Protein AF-A0A9W7D3E7-F1 (afdb_monomer_lite)

Sequence (172 aa):
MVCSVEEALSVLKQLKSSPVLSALEYSSVVTLAMVLESFARMDHEFDAIDAELASTKTFLASVEAEHLSAEKLASKVLVAREAERELPLSEKALADLWDVGPHLRVLVEMLSSWLLRDREFLQPDYIVHELVRLRLRHFAVAQKLQEIRVLLEGLETLTSLGRAFGAIDLKP

Secondary structure (DSSP, 8-state):
-PPPHHHHHHHHHHHHT-TT--HHHHHHHHHHHHHHHHHHHHHHHHHHHHHHHHHHHHHHHSGGGGG--HHHHHHHHHHHHHHHHHHHHHHHHHHHHHHHHHHHHHHHHHHHHHT-TTS----TTHHHHHHHHHHHHHHHHHHHHHHHHHHHHHHHHHHHHHHHHHHHTT--

Foldseek 3Di:
DAADLVRQLVVLVVVCPDPPDDPVLNVLSVVLNVLSVVLVVLVVVLVVLVVLLVVLVVVLPDPCVVVDDPVNLVVSVVSLVVLVVCLVVLVVVLVVLVVCLVVSLVSQVCCCVPPNVPHNHHHSCVSVVSSVVSVVSSVVSVVSSVVSVVSSVVSVVVVVVVVVVVVVVPDD

pLDDT: mean 82.68, std 11.97, range [35.25, 93.5]

Organism: NCBI:txid1490495

Radius of gyration: 23.77 Å; chains: 1; bounding box: 64×26×73 Å

Structure (mmCIF, N/CA/C/O backbone):
data_AF-A0A9W7D3E7-F1
#
_entry.id   AF-A0A9W7D3E7-F1
#
loop_
_atom_site.group_PDB
_atom_site.id
_atom_site.type_symbol
_atom_site.label_atom_id
_atom_site.label_alt_id
_atom_site.label_comp_id
_atom_site.label_asym_id
_atom_site.label_entity_id
_atom_site.label_seq_id
_atom_site.pdbx_PDB_ins_code
_atom_site.Cartn_x
_atom_site.Cartn_y
_atom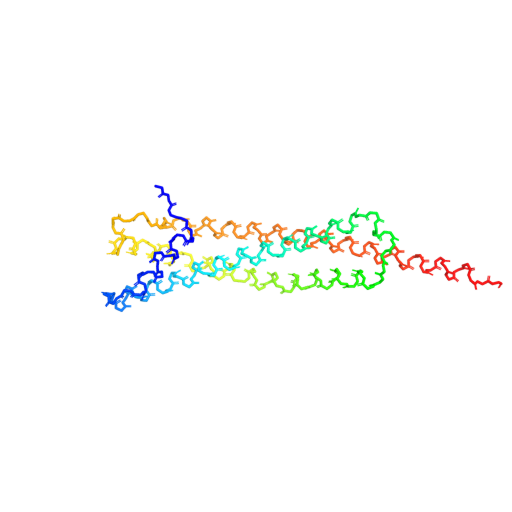_site.Cartn_z
_atom_site.occupancy
_atom_site.B_iso_or_equiv
_atom_site.auth_seq_id
_atom_site.auth_comp_id
_atom_site.auth_asym_id
_atom_site.auth_atom_id
_atom_site.pdbx_PDB_model_num
ATOM 1 N N . MET A 1 1 ? -23.892 4.432 6.977 1.00 55.94 1 MET A N 1
ATOM 2 C CA . MET A 1 1 ? -22.742 4.609 6.067 1.00 55.94 1 MET A CA 1
ATOM 3 C C . MET A 1 1 ? -21.571 3.840 6.690 1.00 55.94 1 MET A C 1
ATOM 5 O O . MET A 1 1 ? -21.562 3.673 7.899 1.00 55.94 1 MET A O 1
ATOM 9 N N . VAL A 1 2 ? -20.658 3.225 5.930 1.00 63.47 2 VAL A N 1
ATOM 10 C CA . VAL A 1 2 ? -19.517 2.511 6.555 1.00 6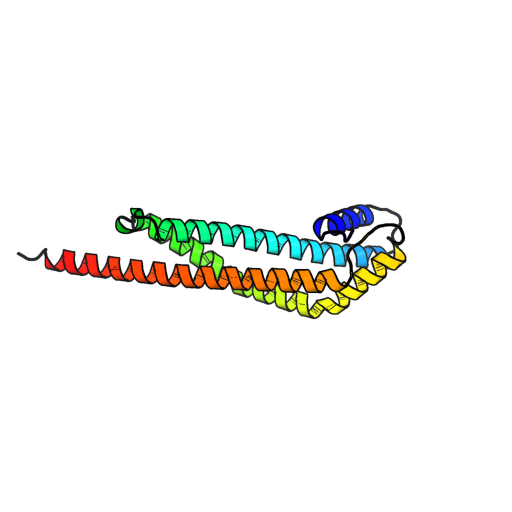3.47 2 VAL A CA 1
ATOM 11 C C . VAL A 1 2 ? -18.357 3.489 6.673 1.00 63.47 2 VAL A C 1
ATOM 13 O O . VAL A 1 2 ? -18.023 4.147 5.693 1.00 63.47 2 VAL A O 1
ATOM 16 N N . CYS A 1 3 ? -17.794 3.590 7.875 1.00 76.31 3 CYS A N 1
ATOM 17 C CA . CYS A 1 3 ? -16.664 4.451 8.196 1.00 76.31 3 CYS A CA 1
ATOM 18 C C . CYS A 1 3 ? -15.421 4.046 7.381 1.00 76.31 3 CYS A C 1
ATOM 20 O O . CYS A 1 3 ? -15.092 2.859 7.320 1.00 76.31 3 CYS A O 1
ATOM 22 N N . SER A 1 4 ? -14.741 5.011 6.757 1.00 83.69 4 SER A N 1
ATOM 23 C CA . SER A 1 4 ? -13.474 4.772 6.052 1.00 83.69 4 SER A CA 1
ATOM 24 C C . SER A 1 4 ? -12.334 4.450 7.033 1.00 83.69 4 SER A C 1
ATOM 26 O O . SER A 1 4 ? -12.439 4.692 8.237 1.00 83.69 4 SER A O 1
ATOM 28 N N . VAL A 1 5 ? -11.203 3.932 6.534 1.00 83.88 5 VAL A N 1
ATOM 29 C CA . VAL A 1 5 ? -10.006 3.690 7.370 1.00 83.88 5 VAL A CA 1
ATOM 30 C C . VAL A 1 5 ? -9.522 4.978 8.043 1.00 83.88 5 VAL A C 1
ATOM 32 O O . VAL A 1 5 ? -9.178 4.961 9.223 1.00 83.88 5 VAL A O 1
ATOM 35 N N . GLU A 1 6 ? -9.527 6.099 7.322 1.00 85.38 6 GLU A N 1
ATOM 36 C CA . GLU A 1 6 ? -9.081 7.402 7.829 1.00 85.38 6 GLU A CA 1
ATOM 37 C C . GLU A 1 6 ? -10.010 7.942 8.920 1.00 85.38 6 GLU A C 1
ATOM 39 O O . GLU A 1 6 ? -9.560 8.447 9.954 1.00 85.38 6 GLU A O 1
ATOM 44 N N . GLU A 1 7 ? -11.318 7.794 8.721 1.00 88.31 7 GLU A N 1
ATOM 45 C CA . GLU A 1 7 ? -12.324 8.166 9.709 1.00 88.31 7 GLU A CA 1
ATOM 46 C C . GLU A 1 7 ? -12.192 7.298 10.968 1.00 88.31 7 GLU A C 1
ATOM 48 O O . GLU A 1 7 ? -12.163 7.827 12.084 1.00 88.31 7 GLU A O 1
ATOM 53 N N . ALA A 1 8 ? -12.015 5.982 10.805 1.00 89.12 8 ALA A N 1
ATOM 54 C CA . ALA A 1 8 ? -11.812 5.054 11.913 1.00 89.12 8 ALA A CA 1
ATOM 55 C C . ALA A 1 8 ?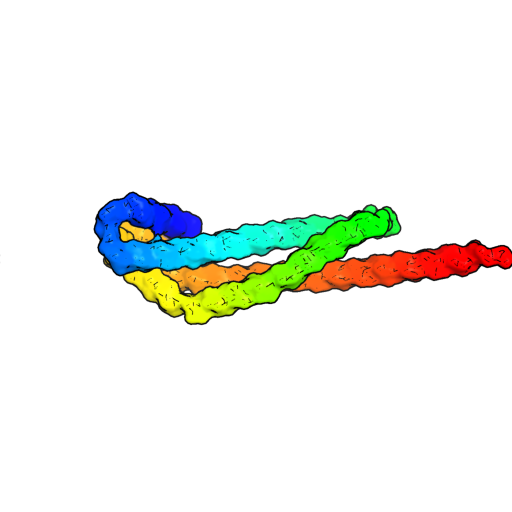 -10.531 5.398 12.685 1.00 89.12 8 ALA A C 1
ATOM 57 O O . ALA A 1 8 ? -10.526 5.403 13.918 1.00 89.12 8 ALA A O 1
ATOM 58 N N . LEU A 1 9 ? -9.464 5.774 11.975 1.00 91.62 9 LEU A N 1
ATOM 59 C CA . LEU A 1 9 ? -8.222 6.243 12.574 1.00 91.62 9 LEU A CA 1
ATOM 60 C C . LEU A 1 9 ? -8.428 7.507 13.414 1.00 91.62 9 LEU A C 1
ATOM 62 O O . LEU A 1 9 ? -7.913 7.603 14.529 1.00 91.62 9 LEU A O 1
ATOM 66 N N . SER A 1 10 ? -9.188 8.472 12.895 1.00 90.31 10 SER A N 1
ATOM 67 C CA . SER A 1 10 ? -9.523 9.706 13.610 1.00 90.31 10 SER A CA 1
ATOM 68 C C . SER A 1 10 ? -10.278 9.405 14.906 1.00 90.31 10 SER A C 1
ATOM 70 O O . SER A 1 10 ? -9.914 9.910 15.973 1.00 90.31 10 SER A O 1
ATOM 72 N N . VAL A 1 11 ? -11.262 8.502 14.850 1.00 90.06 11 VAL A N 1
ATOM 73 C CA . VAL A 1 11 ? -12.010 8.046 16.031 1.00 90.06 11 VAL A CA 1
ATOM 74 C C . VAL A 1 11 ? -11.083 7.375 17.049 1.00 90.06 11 VAL A C 1
ATOM 76 O O . VAL A 1 11 ? -11.122 7.719 18.230 1.00 90.06 11 VAL A O 1
ATOM 79 N N . LEU A 1 12 ? -10.204 6.467 16.617 1.00 91.62 12 LEU A N 1
ATOM 80 C CA . LEU A 1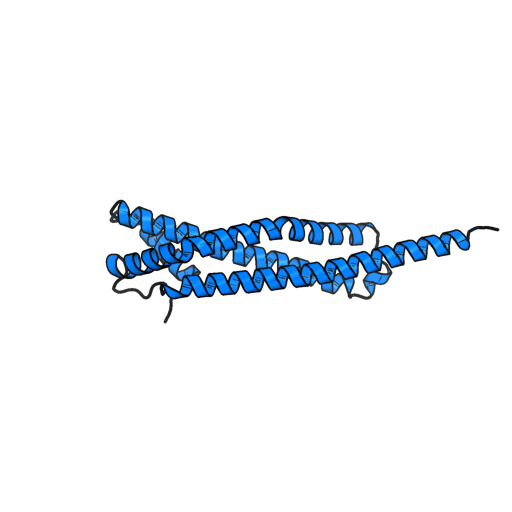 12 ? -9.258 5.789 17.511 1.00 91.62 12 LEU A CA 1
ATOM 81 C C . LEU A 1 12 ? -8.252 6.758 18.143 1.00 91.62 12 LEU A C 1
ATOM 83 O O . LEU A 1 12 ? -7.923 6.616 19.320 1.00 91.62 12 LEU A O 1
ATOM 87 N N . LYS A 1 13 ? -7.796 7.779 17.407 1.00 91.19 13 LYS A N 1
ATOM 88 C CA . LYS A 1 13 ? -6.923 8.837 17.942 1.00 91.19 13 LYS A CA 1
ATOM 89 C C . LYS A 1 13 ? -7.626 9.650 19.025 1.00 91.19 13 LYS A C 1
ATOM 91 O O . LYS A 1 13 ? -7.038 9.883 20.078 1.00 91.19 13 LYS A O 1
ATOM 96 N N . GLN A 1 14 ? -8.891 10.011 18.810 1.00 89.62 14 GLN A N 1
ATOM 97 C CA . GLN A 1 14 ? -9.704 10.687 19.825 1.00 89.62 14 GLN A CA 1
ATOM 98 C C . GLN A 1 14 ? -9.894 9.814 21.072 1.00 89.62 14 GLN A C 1
ATOM 100 O O . GLN A 1 14 ? -9.734 10.300 22.190 1.00 89.62 14 GLN A O 1
ATOM 105 N N . LEU A 1 15 ? -10.180 8.519 20.891 1.00 89.06 15 LEU A N 1
ATOM 106 C CA . LEU A 1 15 ? -10.317 7.568 21.996 1.00 89.06 15 LEU A CA 1
ATOM 107 C C . LEU A 1 15 ? -9.007 7.398 22.773 1.00 89.06 15 LEU A C 1
ATOM 109 O O . LEU A 1 15 ? -9.027 7.409 23.999 1.00 89.06 15 LEU A O 1
ATOM 113 N N . LYS A 1 16 ? -7.864 7.309 22.086 1.00 89.31 16 LYS A N 1
ATOM 114 C CA . LYS A 1 16 ? -6.536 7.206 22.712 1.00 89.31 16 LYS A CA 1
ATOM 115 C C . LYS A 1 16 ? -6.208 8.412 23.598 1.00 89.31 16 LYS A C 1
ATOM 117 O O . LYS A 1 16 ? -5.492 8.266 24.585 1.00 89.31 16 LYS A O 1
ATOM 122 N N . SER A 1 17 ? -6.715 9.592 23.249 1.00 86.94 17 SER A N 1
ATOM 123 C CA . SER A 1 17 ? -6.573 10.816 24.045 1.00 86.94 17 SER A CA 1
ATOM 124 C C . SER A 1 17 ? -7.594 10.931 25.186 1.00 86.94 17 SER A C 1
ATOM 126 O O . SER A 1 17 ? -7.514 11.878 25.968 1.00 86.94 17 SER A O 1
ATOM 128 N N . SER A 1 18 ? -8.541 9.994 25.305 1.00 81.25 18 SER A N 1
ATOM 129 C CA . SER A 1 18 ? -9.542 9.982 26.371 1.00 81.25 18 SER A CA 1
ATOM 130 C C . SER A 1 18 ? -8.973 9.389 27.668 1.00 81.25 18 SER A C 1
ATOM 132 O O . SER A 1 18 ? -8.424 8.287 27.645 1.00 81.25 18 SER A O 1
ATOM 134 N N . PRO A 1 19 ? -9.153 10.046 28.828 1.00 74.38 19 PRO A N 1
ATOM 135 C CA . PRO A 1 19 ? -8.648 9.552 30.112 1.00 74.38 19 PRO A CA 1
ATOM 136 C C . PRO A 1 19 ? -9.475 8.400 30.718 1.00 74.38 19 PRO A C 1
ATOM 138 O O . PRO A 1 19 ? -9.182 7.969 31.828 1.00 74.38 19 PRO A O 1
ATOM 141 N N . VAL A 1 20 ? -10.526 7.927 30.040 1.00 86.31 20 VAL A N 1
ATOM 142 C CA . VAL A 1 20 ? -11.555 7.041 30.626 1.00 86.31 20 VAL A CA 1
ATOM 143 C C . VAL A 1 20 ? -11.347 5.557 30.285 1.00 86.31 20 VAL A C 1
ATOM 145 O O . VAL A 1 20 ? -12.020 4.699 30.846 1.00 86.31 20 VAL A O 1
ATOM 148 N N . LEU A 1 21 ? -10.418 5.228 29.383 1.00 87.69 21 LEU A N 1
ATOM 149 C CA . LEU A 1 21 ? -10.224 3.848 28.931 1.00 87.69 21 LEU A CA 1
ATOM 150 C C . LEU A 1 21 ? -9.557 2.979 30.004 1.00 87.69 21 LEU A C 1
ATOM 152 O O . LEU A 1 21 ? -8.534 3.348 30.584 1.00 87.69 21 LEU A O 1
ATOM 156 N N . SER A 1 22 ? -10.091 1.777 30.208 1.00 91.06 22 SER A N 1
ATOM 157 C CA . SER A 1 22 ? -9.386 0.716 30.927 1.00 91.06 22 SER A CA 1
ATOM 158 C C . SER A 1 22 ? -8.135 0.269 30.156 1.00 91.06 22 SER A C 1
ATOM 160 O O . SER A 1 22 ? -7.996 0.506 28.955 1.00 91.06 22 SER A O 1
ATOM 162 N N . ALA A 1 23 ? -7.216 -0.430 30.829 1.00 91.00 23 ALA A N 1
ATOM 163 C CA . ALA A 1 23 ? -5.969 -0.886 30.210 1.00 91.00 23 ALA A CA 1
ATOM 164 C C . ALA A 1 23 ? -6.194 -1.782 28.972 1.00 91.00 23 ALA A C 1
ATOM 166 O O . ALA A 1 23 ? -5.470 -1.662 27.983 1.00 91.00 23 ALA A O 1
ATOM 167 N N . LEU A 1 24 ? -7.213 -2.651 29.007 1.00 90.56 24 LEU A N 1
ATOM 168 C CA . LEU A 1 24 ? -7.551 -3.541 27.892 1.00 90.56 24 LEU A CA 1
ATOM 169 C C . LEU A 1 24 ? -8.102 -2.764 26.689 1.00 90.56 24 LEU A C 1
ATOM 171 O O . LEU A 1 24 ? -7.697 -3.006 25.549 1.00 90.56 24 LEU A O 1
ATOM 175 N N . GLU A 1 25 ? -9.006 -1.819 26.941 1.00 91.44 25 GLU A N 1
ATOM 176 C CA . GLU A 1 25 ? -9.588 -0.963 25.904 1.00 91.44 25 GLU A CA 1
ATOM 177 C C . GLU A 1 25 ? -8.511 -0.088 25.267 1.00 91.44 25 GLU A C 1
ATOM 179 O O . GLU A 1 25 ? -8.409 -0.029 24.044 1.00 91.44 25 GLU A O 1
ATOM 184 N N . TYR A 1 26 ? -7.652 0.518 26.089 1.00 92.06 26 TYR A N 1
ATOM 185 C CA . TYR A 1 26 ? -6.531 1.320 25.617 1.00 92.06 26 TYR A CA 1
ATOM 186 C C . TYR A 1 26 ? -5.587 0.505 24.726 1.00 92.06 26 TYR A C 1
ATOM 188 O O . TYR A 1 26 ? -5.257 0.942 23.624 1.00 92.06 26 TYR A O 1
ATOM 196 N N . SER A 1 27 ? -5.198 -0.701 25.158 1.00 92.19 27 SER A N 1
ATOM 197 C CA . SER A 1 27 ? -4.352 -1.587 24.350 1.00 92.19 27 SER A CA 1
ATOM 198 C C . SER A 1 27 ? -5.010 -1.927 23.013 1.00 92.19 27 SER A C 1
ATOM 200 O O . SER A 1 27 ? -4.352 -1.861 21.981 1.00 92.19 27 SER A O 1
ATOM 202 N N . SER A 1 28 ? -6.308 -2.239 23.015 1.00 92.69 28 SER A N 1
ATOM 203 C CA . SER A 1 28 ? -7.054 -2.589 21.799 1.00 92.69 28 SER A CA 1
ATOM 204 C C . SER A 1 28 ? -7.136 -1.412 20.820 1.00 92.69 28 SER A C 1
ATOM 206 O O . SER A 1 28 ? -6.892 -1.584 19.625 1.00 92.69 28 SER A O 1
ATOM 208 N N . VAL A 1 29 ? -7.412 -0.205 21.331 1.00 93.44 29 VAL A N 1
ATOM 209 C CA . VAL A 1 29 ? -7.431 1.041 20.546 1.00 93.44 29 VAL A CA 1
ATOM 210 C C . VAL A 1 29 ? -6.062 1.314 19.927 1.00 93.44 29 VAL A C 1
ATOM 212 O O . VAL A 1 29 ? -5.978 1.614 18.738 1.00 93.44 29 VAL A O 1
ATOM 215 N N . VAL A 1 30 ? -4.985 1.195 20.709 1.00 93.06 30 VAL A N 1
ATOM 216 C CA . VAL A 1 30 ? -3.620 1.442 20.224 1.00 93.06 30 VAL A CA 1
ATOM 217 C C . VAL A 1 30 ? -3.213 0.420 19.167 1.00 93.06 30 VAL A C 1
ATOM 219 O O . VAL A 1 30 ? -2.708 0.821 18.120 1.00 93.06 30 VAL A O 1
ATOM 222 N N . THR A 1 31 ? -3.458 -0.871 19.401 1.00 92.88 31 THR A N 1
ATOM 223 C CA . THR A 1 31 ? -3.131 -1.928 18.436 1.00 92.88 31 THR A CA 1
ATOM 224 C C . THR A 1 31 ? -3.861 -1.715 17.114 1.00 92.88 31 THR A C 1
ATOM 226 O O . THR A 1 31 ? -3.220 -1.728 16.064 1.00 92.88 31 THR A O 1
ATOM 229 N N . LEU A 1 32 ? -5.175 -1.460 17.146 1.00 93.00 32 LEU A N 1
ATOM 230 C CA . LEU A 1 32 ? -5.927 -1.220 15.916 1.00 93.00 32 LEU A CA 1
ATOM 231 C C . LEU A 1 32 ? -5.455 0.061 15.212 1.00 93.00 32 LEU A C 1
ATOM 233 O O . LEU A 1 32 ? -5.274 0.048 13.998 1.00 93.00 32 LEU A O 1
ATOM 237 N N . ALA A 1 33 ? -5.183 1.140 15.953 1.00 93.12 33 ALA A N 1
ATOM 238 C CA . ALA A 1 33 ? -4.691 2.388 15.372 1.00 93.12 33 ALA A CA 1
ATOM 239 C C . ALA A 1 33 ? -3.350 2.204 14.645 1.00 93.12 33 ALA A C 1
ATOM 241 O O . ALA A 1 33 ? -3.212 2.667 13.518 1.00 93.12 33 ALA A O 1
ATOM 242 N N . MET A 1 34 ? -2.392 1.489 15.243 1.00 91.81 34 MET A N 1
ATOM 243 C CA . MET A 1 34 ? -1.092 1.215 14.611 1.00 91.81 34 MET A CA 1
ATOM 244 C C . MET A 1 34 ? -1.235 0.438 13.299 1.00 91.81 34 MET A C 1
ATOM 246 O O . MET A 1 34 ? -0.515 0.684 12.330 1.00 91.81 34 MET A O 1
ATOM 250 N N . VAL A 1 35 ? -2.171 -0.506 13.258 1.00 90.75 35 VAL A N 1
ATOM 251 C CA . VAL A 1 35 ? -2.413 -1.324 12.069 1.00 90.75 35 VAL A CA 1
ATOM 252 C C . VAL A 1 35 ? -3.100 -0.514 10.973 1.00 90.75 35 VAL A C 1
ATOM 254 O O . VAL A 1 35 ? -2.662 -0.554 9.826 1.00 90.75 35 VAL A O 1
ATOM 257 N N . LEU A 1 36 ? -4.116 0.282 11.316 1.00 91.06 36 LEU A N 1
ATOM 258 C CA . LEU A 1 36 ? -4.765 1.175 10.354 1.00 91.06 36 LEU A CA 1
ATOM 259 C C . LEU A 1 36 ? -3.801 2.256 9.827 1.00 91.06 36 LEU A C 1
ATOM 261 O O . LEU A 1 36 ? -3.843 2.581 8.644 1.00 91.06 36 LEU A O 1
ATOM 265 N N . GLU A 1 37 ? -2.887 2.766 10.662 1.00 91.31 37 GLU A N 1
ATOM 266 C CA . GLU A 1 37 ? -1.798 3.653 10.216 1.00 91.31 37 GLU A CA 1
ATOM 267 C C . GLU A 1 37 ? -0.862 2.951 9.233 1.00 91.31 37 GLU A C 1
ATOM 269 O O . GLU A 1 37 ? -0.429 3.561 8.257 1.00 91.31 37 GLU A O 1
ATOM 274 N N . SER A 1 38 ? -0.582 1.666 9.457 1.00 88.25 38 SER A N 1
ATOM 275 C CA . SER A 1 38 ? 0.239 0.867 8.545 1.00 88.25 38 SER A CA 1
ATOM 276 C C . SER A 1 38 ? -0.447 0.683 7.189 1.00 88.25 38 SER A C 1
ATOM 278 O O . SER A 1 38 ? 0.215 0.835 6.166 1.00 88.25 38 SER A O 1
ATOM 280 N N . PHE A 1 39 ? -1.766 0.446 7.156 1.00 88.50 39 PHE A N 1
ATOM 281 C CA . PHE A 1 39 ? -2.523 0.412 5.898 1.00 88.50 39 PHE A CA 1
ATOM 282 C C . PHE A 1 39 ? -2.455 1.741 5.148 1.00 88.50 39 PHE A C 1
ATOM 284 O O . PHE A 1 39 ? -2.091 1.754 3.976 1.00 88.50 39 PHE A O 1
ATOM 291 N N . ALA A 1 40 ? -2.758 2.855 5.822 1.00 88.62 40 ALA A N 1
ATOM 292 C CA . ALA A 1 40 ? -2.738 4.179 5.201 1.00 88.62 40 ALA A CA 1
ATOM 293 C C . ALA A 1 40 ? -1.342 4.539 4.665 1.00 88.62 40 ALA A C 1
ATOM 295 O O . ALA A 1 40 ? -1.202 5.065 3.563 1.00 88.62 40 ALA A O 1
ATOM 296 N N . ARG A 1 41 ? -0.291 4.202 5.420 1.00 89.06 41 ARG A N 1
ATOM 297 C CA . ARG A 1 41 ? 1.092 4.427 5.001 1.00 89.06 41 ARG A CA 1
ATOM 298 C C . ARG A 1 41 ? 1.463 3.615 3.759 1.00 89.06 41 ARG A C 1
ATOM 300 O O . ARG A 1 41 ? 2.008 4.196 2.828 1.00 89.06 41 ARG A O 1
ATOM 307 N N . MET A 1 42 ? 1.159 2.315 3.729 1.00 89.81 42 MET A N 1
ATOM 308 C CA . MET A 1 42 ? 1.430 1.477 2.550 1.00 89.81 42 MET A CA 1
ATOM 309 C C . MET A 1 42 ? 0.671 1.972 1.322 1.00 89.81 42 MET A C 1
ATOM 311 O O . MET A 1 42 ? 1.198 1.936 0.215 1.00 89.81 42 MET A O 1
ATOM 315 N N . ASP A 1 43 ? -0.555 2.460 1.513 1.00 90.00 43 ASP A N 1
ATOM 316 C CA . ASP A 1 43 ? -1.350 3.014 0.423 1.00 90.00 43 ASP A CA 1
ATOM 317 C C . ASP A 1 43 ? -0.661 4.228 -0.212 1.00 90.00 43 ASP A C 1
ATOM 319 O O . ASP A 1 43 ? -0.459 4.262 -1.425 1.00 90.00 43 ASP A O 1
ATOM 323 N N . HIS A 1 44 ? -0.203 5.169 0.620 1.00 89.69 44 HIS A N 1
ATOM 324 C CA . HIS A 1 44 ? 0.566 6.329 0.173 1.00 89.69 44 HIS A CA 1
ATOM 325 C C . HIS A 1 44 ? 1.916 5.958 -0.453 1.00 89.69 44 HIS A C 1
ATOM 327 O O . HIS A 1 44 ? 2.328 6.587 -1.427 1.00 89.69 44 HIS A O 1
ATOM 333 N N . GLU A 1 45 ? 2.609 4.947 0.078 1.00 88.81 45 GLU A N 1
ATOM 334 C CA . GLU A 1 45 ? 3.858 4.442 -0.504 1.00 88.81 45 GLU A CA 1
ATOM 335 C C . GLU A 1 45 ? 3.608 3.869 -1.909 1.00 88.81 45 GLU A C 1
ATOM 337 O O . GLU A 1 45 ? 4.329 4.207 -2.850 1.00 88.81 45 GLU A O 1
ATOM 342 N N . PHE A 1 46 ? 2.541 3.086 -2.099 1.00 90.94 46 PHE A N 1
ATOM 343 C CA . PHE A 1 46 ? 2.167 2.593 -3.424 1.00 90.94 46 PHE A CA 1
ATOM 344 C C . PHE A 1 46 ? 1.724 3.710 -4.372 1.00 90.94 46 PHE A C 1
ATOM 346 O O . PHE A 1 46 ? 2.058 3.640 -5.552 1.00 90.94 46 PHE A O 1
ATOM 353 N N . ASP A 1 47 ? 1.020 4.742 -3.897 1.00 90.25 47 ASP A N 1
ATOM 354 C CA . ASP A 1 47 ? 0.695 5.931 -4.700 1.00 90.25 47 ASP A CA 1
ATOM 355 C C . ASP A 1 47 ? 1.950 6.657 -5.197 1.00 90.25 47 ASP A C 1
ATOM 357 O O . ASP A 1 47 ? 2.038 7.016 -6.374 1.00 90.25 47 ASP A O 1
ATOM 361 N N . ALA A 1 48 ? 2.934 6.852 -4.316 1.00 88.56 48 ALA A N 1
ATOM 362 C CA . ALA A 1 48 ? 4.184 7.518 -4.659 1.00 88.56 48 ALA A CA 1
ATOM 363 C C . ALA A 1 48 ? 4.973 6.722 -5.709 1.00 88.56 48 ALA A C 1
ATOM 365 O O . ALA A 1 48 ? 5.352 7.276 -6.743 1.00 88.56 48 ALA A O 1
ATOM 366 N N . ILE A 1 49 ? 5.141 5.412 -5.492 1.00 87.25 49 ILE A N 1
ATOM 367 C CA . ILE A 1 49 ? 5.826 4.535 -6.449 1.00 87.25 49 ILE A CA 1
ATOM 368 C C . ILE A 1 49 ? 5.069 4.519 -7.783 1.00 87.25 49 ILE A C 1
ATOM 370 O O . ILE A 1 49 ? 5.681 4.647 -8.842 1.00 87.25 49 ILE A O 1
ATOM 374 N N . ASP A 1 50 ? 3.738 4.411 -7.766 1.00 89.19 50 ASP A N 1
ATOM 375 C CA . ASP A 1 50 ? 2.940 4.397 -8.994 1.00 89.19 50 ASP A CA 1
ATOM 376 C C . ASP A 1 50 ? 3.125 5.676 -9.821 1.00 89.19 50 ASP A C 1
ATOM 378 O O . ASP A 1 50 ? 3.307 5.604 -11.041 1.00 89.19 50 ASP A O 1
ATOM 382 N N . ALA A 1 51 ? 3.144 6.837 -9.161 1.00 88.50 51 ALA A N 1
ATOM 383 C CA . ALA A 1 51 ? 3.377 8.127 -9.799 1.00 88.50 51 ALA A CA 1
ATOM 384 C C . ALA A 1 51 ? 4.786 8.223 -10.412 1.00 88.50 51 ALA A C 1
ATOM 386 O O . ALA A 1 51 ? 4.943 8.683 -11.550 1.00 88.50 51 ALA A O 1
ATOM 387 N N . GLU A 1 52 ? 5.811 7.752 -9.701 1.00 87.00 52 GLU A N 1
ATOM 388 C CA . GLU A 1 52 ? 7.193 7.727 -10.191 1.00 87.00 52 GLU A CA 1
ATOM 389 C C . GLU A 1 52 ? 7.373 6.783 -11.385 1.00 87.00 52 GLU A C 1
ATOM 391 O O . GLU A 1 52 ? 8.012 7.146 -12.384 1.00 87.00 52 GLU A O 1
ATOM 396 N N . LEU A 1 53 ? 6.768 5.594 -11.329 1.00 86.94 53 LEU A N 1
ATOM 397 C CA . LEU A 1 53 ? 6.781 4.633 -12.429 1.00 86.94 53 LEU A CA 1
ATOM 398 C C . LEU A 1 53 ? 5.992 5.166 -13.633 1.00 86.94 53 LEU A C 1
ATOM 400 O O . LEU A 1 53 ? 6.478 5.089 -14.760 1.00 86.94 53 LEU A O 1
ATOM 404 N N . ALA A 1 54 ? 4.825 5.781 -13.432 1.00 87.38 54 ALA A N 1
ATOM 405 C CA . ALA A 1 54 ? 4.046 6.393 -14.511 1.00 87.38 54 ALA A CA 1
ATOM 406 C C . ALA A 1 54 ? 4.807 7.541 -15.197 1.00 87.38 54 ALA A C 1
ATOM 408 O O . ALA A 1 54 ? 4.857 7.612 -16.431 1.00 87.38 54 ALA A O 1
ATOM 409 N N . SER A 1 55 ? 5.457 8.401 -14.409 1.00 84.94 55 SER A N 1
ATOM 410 C CA . SER A 1 55 ? 6.340 9.464 -14.903 1.00 84.94 55 SER A CA 1
ATOM 411 C C . SER A 1 55 ? 7.508 8.890 -15.707 1.00 84.94 55 SER A C 1
ATOM 413 O O . SER A 1 55 ? 7.812 9.351 -16.808 1.00 84.94 55 SER A O 1
ATOM 415 N N . THR A 1 56 ? 8.130 7.824 -15.201 1.00 83.00 56 THR A N 1
ATOM 416 C CA . THR A 1 56 ? 9.236 7.136 -15.875 1.00 83.00 56 THR A CA 1
ATOM 417 C C . THR A 1 56 ? 8.793 6.496 -17.186 1.00 83.00 56 THR A C 1
ATOM 419 O O . THR A 1 56 ? 9.426 6.730 -18.209 1.00 83.00 56 THR A O 1
ATOM 422 N N . LYS A 1 57 ? 7.670 5.775 -17.204 1.00 83.38 57 LYS A N 1
ATOM 423 C CA . LYS A 1 57 ? 7.113 5.167 -18.419 1.00 83.38 57 LYS A CA 1
ATOM 424 C C . LYS A 1 57 ? 6.769 6.214 -19.479 1.00 83.38 57 LYS A C 1
ATOM 426 O O . LYS A 1 57 ? 7.121 6.036 -20.640 1.00 83.38 57 LYS A O 1
ATOM 431 N N . THR A 1 58 ? 6.128 7.316 -19.083 1.00 83.00 58 THR A N 1
ATOM 432 C CA . THR A 1 58 ? 5.780 8.422 -19.995 1.00 83.00 58 THR A CA 1
ATOM 433 C C . THR A 1 58 ? 7.031 9.040 -20.610 1.00 83.00 58 THR A C 1
ATOM 435 O O . THR A 1 58 ? 7.082 9.276 -21.814 1.00 83.00 58 THR A O 1
ATOM 438 N N . PHE A 1 59 ? 8.063 9.253 -19.795 1.00 77.00 59 PHE A N 1
ATOM 439 C CA . PHE A 1 59 ? 9.346 9.765 -20.256 1.00 77.00 59 PHE A CA 1
ATOM 440 C C . PHE A 1 59 ? 10.031 8.814 -21.251 1.00 77.00 59 PHE A C 1
ATOM 442 O O . PHE A 1 59 ? 10.431 9.254 -22.325 1.00 77.00 59 PHE A O 1
ATOM 449 N N . LEU A 1 60 ? 10.107 7.514 -20.941 1.00 72.94 60 LEU A N 1
ATOM 450 C CA . LEU A 1 60 ? 10.702 6.503 -21.827 1.00 72.94 60 LEU A CA 1
ATOM 451 C C . LEU A 1 60 ? 9.923 6.326 -23.141 1.00 72.94 60 LEU A C 1
ATOM 453 O O . LEU A 1 60 ? 10.515 5.974 -24.154 1.00 72.94 60 LEU A O 1
ATOM 457 N N . ALA A 1 61 ? 8.612 6.573 -23.132 1.00 74.44 61 ALA A N 1
ATOM 458 C CA . ALA A 1 61 ? 7.767 6.534 -24.324 1.00 74.44 61 ALA A CA 1
ATOM 459 C C . ALA A 1 61 ? 7.804 7.835 -25.153 1.00 74.44 61 ALA A C 1
ATOM 461 O O . ALA A 1 61 ? 7.265 7.867 -26.259 1.00 74.44 61 ALA A O 1
ATOM 462 N N . SER A 1 62 ? 8.389 8.919 -24.631 1.00 71.25 62 SER A N 1
ATOM 463 C CA . SER A 1 62 ? 8.472 10.196 -25.344 1.00 71.25 62 SER A CA 1
ATOM 464 C C . SER A 1 62 ? 9.566 10.184 -26.419 1.00 71.25 62 SER A C 1
ATOM 466 O O . SER A 1 62 ? 10.573 9.499 -26.287 1.00 71.25 62 SER A O 1
ATOM 468 N N . VAL A 1 63 ? 9.400 10.995 -27.470 1.00 54.50 63 VAL A N 1
ATOM 469 C CA . VAL A 1 63 ? 10.376 11.155 -28.574 1.00 54.50 63 VAL A CA 1
ATOM 470 C C . VAL A 1 63 ? 11.747 11.652 -28.069 1.00 54.50 63 VAL A C 1
ATOM 472 O O . VAL A 1 63 ? 12.775 11.424 -28.700 1.00 54.50 63 VAL A O 1
ATOM 475 N N . GLU A 1 64 ? 11.801 12.261 -26.877 1.00 53.84 64 GLU A N 1
ATOM 476 C CA . GLU A 1 64 ? 13.054 12.63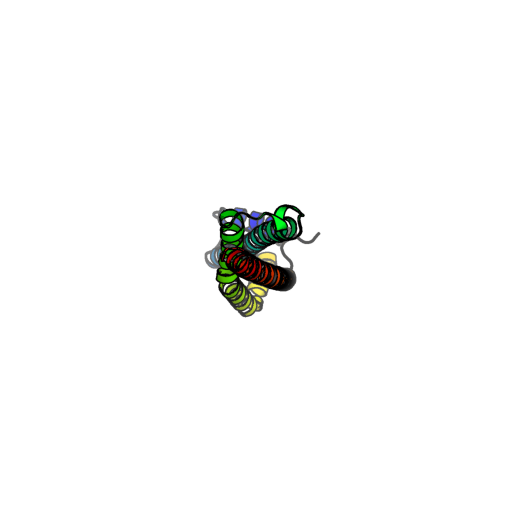0 -26.201 1.00 53.84 64 GLU A CA 1
ATOM 477 C C . GLU A 1 64 ? 13.899 11.414 -25.778 1.00 53.84 64 GLU A C 1
ATOM 479 O O . GLU A 1 64 ? 15.100 11.559 -25.532 1.00 53.84 64 GLU A O 1
ATOM 484 N N . ALA A 1 65 ? 13.307 10.213 -25.731 1.00 54.50 65 ALA A N 1
ATOM 485 C CA . ALA A 1 65 ? 13.997 8.971 -25.407 1.00 54.50 65 ALA A CA 1
ATOM 486 C C . ALA A 1 65 ? 15.106 8.622 -26.423 1.00 54.50 65 ALA A C 1
ATOM 488 O O . ALA A 1 65 ? 16.133 8.055 -26.054 1.00 54.50 65 ALA A O 1
ATOM 489 N N . GLU A 1 66 ? 14.952 9.024 -27.690 1.00 51.91 66 GLU A N 1
ATOM 490 C CA . GLU A 1 66 ? 15.946 8.779 -28.749 1.00 51.91 66 GLU A CA 1
ATOM 491 C C . GLU A 1 66 ? 17.236 9.599 -28.568 1.00 51.91 66 GLU A C 1
ATOM 493 O O . GLU A 1 66 ? 18.271 9.270 -29.144 1.00 51.91 66 GLU A O 1
ATOM 498 N N . HIS A 1 67 ? 17.193 10.648 -27.740 1.00 57.56 67 HIS A N 1
ATOM 499 C CA . HIS A 1 67 ? 18.310 11.564 -27.482 1.00 57.56 67 HIS A CA 1
ATOM 500 C C . HIS A 1 67 ? 18.712 11.572 -25.999 1.00 57.56 67 HIS A C 1
ATOM 502 O O . HIS A 1 67 ? 19.276 12.553 -25.504 1.00 57.56 67 HIS A O 1
ATOM 508 N N . LEU A 1 68 ? 18.397 10.498 -25.264 1.00 61.88 68 LEU A N 1
ATOM 509 C CA . LEU A 1 68 ? 18.687 10.400 -23.835 1.00 61.88 68 LEU A CA 1
ATOM 510 C C . LEU A 1 68 ? 20.166 10.643 -23.551 1.00 61.88 68 LEU A C 1
ATOM 512 O O . LEU A 1 68 ? 21.039 9.885 -23.976 1.00 61.88 68 LEU A O 1
ATOM 516 N N . SER A 1 69 ? 20.454 11.667 -22.745 1.00 65.50 69 SER A N 1
ATOM 517 C CA . SER A 1 69 ? 21.757 11.744 -22.100 1.00 65.50 69 SER A CA 1
ATOM 518 C C . SER A 1 69 ? 21.903 10.552 -21.148 1.00 65.50 69 SER A C 1
ATOM 520 O O . SER A 1 69 ? 20.948 10.152 -20.476 1.00 65.50 69 SER A O 1
ATOM 522 N N . ALA A 1 70 ? 23.113 9.993 -21.059 1.00 67.56 70 ALA A N 1
ATOM 523 C CA . ALA A 1 70 ? 23.411 8.870 -20.166 1.00 67.56 70 ALA A CA 1
ATOM 524 C C . ALA A 1 70 ? 23.015 9.156 -18.702 1.00 67.56 70 ALA A C 1
ATOM 526 O O . ALA A 1 70 ? 22.631 8.248 -17.973 1.00 67.56 70 ALA A O 1
ATOM 527 N N . GLU A 1 71 ? 23.052 10.426 -18.295 1.00 70.94 71 GLU A N 1
ATOM 528 C CA . GLU A 1 71 ? 22.638 10.903 -16.974 1.00 70.94 71 GLU A CA 1
ATOM 529 C C . GLU A 1 71 ? 21.122 10.786 -16.737 1.00 70.94 71 GLU A C 1
ATOM 531 O O . GLU A 1 71 ? 20.698 10.314 -15.683 1.00 70.94 71 GLU A O 1
ATOM 536 N N . LYS A 1 72 ? 20.287 11.143 -17.728 1.00 74.75 72 LYS A N 1
ATOM 537 C CA . LYS A 1 72 ? 18.825 10.992 -17.630 1.00 74.75 72 LYS A CA 1
ATOM 538 C C . LYS A 1 72 ? 18.407 9.522 -17.620 1.00 74.75 72 LYS A C 1
ATOM 540 O O . LYS A 1 72 ? 17.483 9.160 -16.900 1.00 74.75 72 LYS A O 1
ATOM 545 N N . LEU A 1 73 ? 19.094 8.673 -18.386 1.00 72.44 73 LEU A N 1
ATOM 546 C CA . LEU A 1 73 ? 18.858 7.229 -18.347 1.00 72.44 73 LEU A CA 1
ATOM 547 C C . LEU A 1 73 ? 19.257 6.645 -16.981 1.00 72.44 73 LEU A C 1
ATOM 549 O O . LEU A 1 73 ? 18.471 5.926 -16.369 1.00 72.44 73 LEU A O 1
ATOM 553 N N . ALA A 1 74 ? 20.433 7.016 -16.463 1.00 73.94 74 ALA A N 1
ATOM 554 C CA . ALA A 1 74 ? 20.913 6.564 -15.159 1.00 73.94 74 ALA A CA 1
ATOM 555 C C . ALA A 1 74 ? 19.968 6.953 -14.009 1.00 73.94 74 ALA A C 1
ATOM 557 O O . ALA A 1 74 ? 19.747 6.143 -13.108 1.00 73.94 74 ALA A O 1
ATOM 558 N N . SER A 1 75 ? 19.363 8.148 -14.047 1.00 80.19 75 SER A N 1
ATOM 559 C CA . SER A 1 75 ? 18.399 8.556 -13.015 1.00 80.19 75 SER A CA 1
ATOM 560 C C . SER A 1 75 ? 17.109 7.729 -13.052 1.00 80.19 75 SER A C 1
ATOM 562 O O . SER A 1 75 ? 16.595 7.354 -12.002 1.00 80.19 75 SER A O 1
ATOM 564 N N . LYS A 1 76 ? 16.610 7.357 -14.239 1.00 81.81 76 LYS A N 1
ATOM 565 C CA . LYS A 1 76 ? 15.434 6.476 -14.368 1.00 81.81 76 LYS A CA 1
ATOM 566 C C . LYS A 1 76 ? 15.717 5.039 -13.939 1.00 81.81 76 LYS A C 1
ATOM 568 O O . LYS A 1 76 ? 14.866 4.415 -13.309 1.00 81.81 76 LYS A O 1
ATOM 573 N N . VAL A 1 77 ? 16.920 4.540 -14.218 1.00 80.88 77 VAL A N 1
ATOM 574 C CA . VAL A 1 77 ? 17.385 3.244 -13.703 1.00 80.88 77 VAL A CA 1
ATOM 575 C C . VAL A 1 77 ? 17.430 3.250 -12.172 1.00 80.88 77 VAL A C 1
ATOM 577 O O . VAL A 1 77 ? 17.067 2.249 -11.555 1.00 80.88 77 VAL A O 1
ATOM 580 N N . LEU A 1 78 ? 17.841 4.360 -11.549 1.00 84.62 78 LEU A N 1
ATOM 581 C CA . LEU A 1 78 ? 17.874 4.481 -10.091 1.00 84.62 78 LEU A CA 1
ATOM 582 C C . LEU A 1 78 ? 16.469 4.366 -9.479 1.00 84.62 78 LEU A C 1
ATOM 584 O O . LEU A 1 78 ? 16.279 3.524 -8.608 1.00 84.62 78 LEU A O 1
ATOM 588 N N . VAL A 1 79 ? 15.490 5.113 -10.005 1.00 85.38 79 VAL A N 1
ATOM 589 C CA . VAL A 1 79 ? 14.081 5.056 -9.559 1.00 85.38 79 VAL A CA 1
ATOM 590 C C . VAL A 1 79 ? 13.526 3.631 -9.642 1.00 85.38 79 VAL A C 1
ATOM 592 O O . VAL A 1 79 ? 12.975 3.111 -8.675 1.00 85.38 79 VAL A O 1
ATOM 595 N N . ALA A 1 80 ? 13.721 2.951 -10.778 1.00 84.19 80 ALA A N 1
ATOM 596 C CA . ALA A 1 80 ? 13.253 1.575 -10.944 1.00 84.19 80 ALA A CA 1
ATOM 597 C C . ALA A 1 80 ? 13.915 0.610 -9.939 1.00 84.19 80 ALA A C 1
ATOM 599 O O . ALA A 1 80 ? 13.251 -0.261 -9.382 1.00 84.19 80 ALA A O 1
ATOM 600 N N . ARG A 1 81 ? 15.216 0.772 -9.667 1.00 86.38 81 ARG A N 1
ATOM 601 C CA . ARG A 1 81 ? 15.941 -0.061 -8.692 1.00 86.38 81 ARG A CA 1
ATOM 602 C C . ARG A 1 81 ? 15.510 0.189 -7.252 1.00 86.38 81 ARG A C 1
ATOM 604 O O . ARG A 1 81 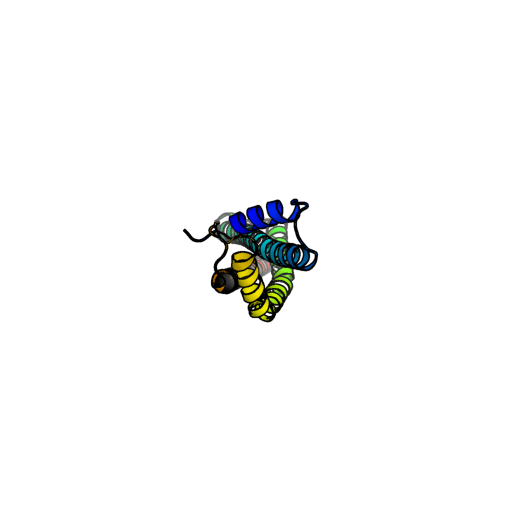? 15.521 -0.748 -6.460 1.00 86.38 81 ARG A O 1
ATOM 611 N N . GLU A 1 82 ? 15.189 1.426 -6.897 1.00 88.31 82 GLU A N 1
ATOM 612 C CA . GLU A 1 82 ? 14.674 1.759 -5.568 1.00 88.31 82 GLU A CA 1
ATOM 613 C C . GLU A 1 82 ? 13.304 1.115 -5.353 1.00 88.31 82 GLU A C 1
ATOM 615 O O . GLU A 1 82 ? 13.150 0.343 -4.408 1.00 88.31 82 GLU A O 1
ATOM 620 N N . ALA A 1 83 ? 12.371 1.289 -6.295 1.00 86.19 83 ALA A N 1
ATOM 621 C CA . ALA A 1 83 ? 11.066 0.627 -6.248 1.00 86.19 83 ALA A CA 1
ATOM 622 C C . ALA A 1 83 ? 11.184 -0.907 -6.156 1.00 86.19 83 ALA A C 1
ATOM 624 O O . ALA A 1 83 ? 10.458 -1.551 -5.402 1.00 86.19 83 ALA A O 1
ATOM 625 N N . GLU A 1 84 ? 12.133 -1.509 -6.879 1.00 86.44 84 GLU A N 1
ATOM 626 C CA . GLU A 1 84 ? 12.375 -2.953 -6.824 1.00 86.44 84 GLU A CA 1
ATOM 627 C C . GLU A 1 84 ? 12.817 -3.444 -5.442 1.00 86.44 84 GLU A C 1
ATOM 629 O O . GLU A 1 84 ? 12.413 -4.523 -5.007 1.00 86.44 84 GLU A O 1
ATOM 634 N N . ARG A 1 85 ? 13.655 -2.670 -4.748 1.00 88.50 85 ARG A N 1
ATOM 635 C CA . ARG A 1 85 ? 14.161 -3.037 -3.419 1.00 88.50 85 ARG A CA 1
ATOM 636 C C . ARG A 1 85 ? 13.068 -3.012 -2.358 1.00 88.50 85 ARG A C 1
ATOM 638 O O . ARG A 1 85 ? 13.133 -3.810 -1.425 1.00 88.50 85 ARG A O 1
ATOM 645 N N . GLU A 1 86 ? 12.085 -2.132 -2.510 1.00 86.75 86 GLU A N 1
ATOM 646 C CA . GLU A 1 86 ? 10.974 -1.989 -1.567 1.00 86.75 86 GLU A CA 1
ATOM 647 C C . GLU A 1 86 ? 9.913 -3.093 -1.736 1.00 86.75 86 GLU A C 1
ATOM 649 O O . GLU A 1 86 ? 9.314 -3.531 -0.753 1.00 86.75 86 GLU A O 1
ATOM 654 N N . LEU A 1 87 ? 9.721 -3.630 -2.951 1.00 86.44 87 LEU A N 1
ATOM 655 C CA . LEU A 1 87 ? 8.656 -4.605 -3.239 1.00 86.44 87 LEU A CA 1
ATOM 656 C C . LEU A 1 87 ? 8.649 -5.857 -2.336 1.00 86.44 87 LEU A C 1
ATOM 658 O O . LEU A 1 87 ? 7.563 -6.207 -1.861 1.00 86.44 87 LEU A O 1
ATOM 662 N N . PRO A 1 88 ? 9.786 -6.533 -2.055 1.00 90.50 88 PRO A N 1
ATOM 663 C CA . PRO A 1 88 ? 9.807 -7.681 -1.147 1.00 90.50 88 PRO A CA 1
ATOM 664 C C . PRO A 1 88 ? 9.458 -7.315 0.300 1.00 90.50 88 PRO A C 1
ATOM 666 O O . PRO A 1 88 ? 8.877 -8.128 1.021 1.00 90.50 88 PRO A O 1
ATOM 669 N N . LEU A 1 89 ? 9.811 -6.102 0.741 1.00 90.06 89 LEU A N 1
ATOM 670 C CA . LEU A 1 89 ? 9.499 -5.622 2.088 1.00 90.06 89 LEU A CA 1
ATOM 671 C C . LEU A 1 89 ? 7.998 -5.366 2.226 1.00 90.06 89 LEU A C 1
ATOM 673 O O . LEU A 1 89 ? 7.387 -5.832 3.189 1.00 90.06 89 LEU A O 1
ATOM 677 N N . SER A 1 90 ? 7.396 -4.701 1.238 1.00 88.81 90 SER A N 1
ATOM 678 C CA . SER A 1 90 ? 5.949 -4.485 1.192 1.00 88.81 90 SER A CA 1
ATOM 679 C C . SER A 1 90 ? 5.178 -5.804 1.083 1.00 88.81 90 SER A C 1
ATOM 681 O O . SER A 1 90 ? 4.161 -5.972 1.750 1.00 88.81 90 SER A O 1
ATOM 683 N N . GLU A 1 91 ? 5.664 -6.771 0.295 1.00 91.31 91 GLU A N 1
ATOM 684 C CA . GLU A 1 91 ? 5.032 -8.092 0.176 1.00 91.31 91 GLU A CA 1
ATOM 685 C C . GLU A 1 91 ? 5.035 -8.845 1.508 1.00 91.31 91 GLU A C 1
ATOM 687 O O . GLU A 1 91 ? 4.007 -9.387 1.920 1.00 91.31 91 GLU A O 1
ATOM 692 N N . LYS A 1 92 ? 6.167 -8.821 2.221 1.00 91.50 92 LYS A N 1
ATOM 693 C CA . LYS A 1 92 ? 6.257 -9.397 3.562 1.00 91.50 92 LYS A CA 1
ATOM 694 C C . LYS A 1 92 ? 5.298 -8.707 4.532 1.00 91.50 92 LYS A C 1
ATOM 696 O O . LYS A 1 92 ? 4.574 -9.390 5.245 1.00 91.50 92 LYS A O 1
ATOM 701 N N . ALA A 1 93 ? 5.254 -7.376 4.536 1.00 89.62 93 ALA A N 1
ATOM 702 C CA . ALA A 1 93 ? 4.367 -6.629 5.424 1.00 89.62 93 ALA A CA 1
ATOM 703 C C . ALA A 1 93 ? 2.881 -6.949 5.168 1.00 89.62 93 ALA A C 1
ATOM 705 O O . ALA A 1 93 ? 2.105 -7.085 6.113 1.00 89.62 93 ALA A O 1
ATOM 706 N N . LEU A 1 94 ? 2.483 -7.129 3.903 1.00 91.75 94 LEU A N 1
ATOM 707 C CA . LEU A 1 94 ? 1.130 -7.561 3.541 1.00 91.75 94 LEU A CA 1
ATOM 708 C C . LEU A 1 94 ? 0.830 -8.997 3.988 1.00 91.75 94 LEU A C 1
ATOM 710 O O . LEU A 1 94 ? -0.287 -9.267 4.427 1.00 91.75 94 LEU A O 1
ATOM 714 N N . ALA A 1 95 ? 1.801 -9.909 3.887 1.00 91.44 95 ALA A N 1
ATOM 715 C CA . ALA A 1 95 ? 1.661 -11.274 4.390 1.00 91.44 95 ALA A CA 1
ATOM 716 C C . ALA A 1 95 ? 1.506 -11.296 5.920 1.00 91.44 95 ALA A C 1
ATOM 718 O O . ALA A 1 95 ? 0.558 -11.892 6.427 1.00 91.44 95 ALA A O 1
ATOM 719 N N . ASP A 1 96 ? 2.355 -10.557 6.637 1.00 91.75 96 ASP A N 1
ATOM 720 C CA . ASP A 1 96 ? 2.287 -10.432 8.096 1.00 91.75 96 ASP A CA 1
ATOM 721 C C . ASP A 1 96 ? 0.919 -9.866 8.539 1.00 91.75 96 ASP A C 1
ATOM 723 O O . ASP A 1 96 ? 0.307 -10.361 9.488 1.00 91.75 96 ASP A O 1
ATOM 727 N N . LEU A 1 97 ? 0.393 -8.858 7.827 1.00 88.75 97 LEU A N 1
ATOM 728 C CA . LEU A 1 97 ? -0.929 -8.280 8.102 1.00 88.75 97 LEU A CA 1
ATOM 729 C C . LEU A 1 97 ? -2.085 -9.240 7.787 1.00 88.75 97 LEU A C 1
ATOM 731 O O . LEU A 1 97 ? -3.097 -9.238 8.492 1.00 88.75 97 LEU A O 1
ATOM 735 N N . TRP A 1 98 ? -1.944 -10.059 6.745 1.00 90.25 98 TRP A N 1
ATOM 736 C CA . TRP A 1 98 ? -2.919 -11.093 6.408 1.00 90.25 98 TRP A CA 1
ATOM 737 C C . TRP A 1 98 ? -3.030 -12.140 7.519 1.00 90.25 98 TRP A C 1
ATOM 739 O O . TRP A 1 98 ? -4.140 -12.479 7.936 1.00 90.25 98 TRP A O 1
ATOM 749 N N . ASP A 1 99 ? -1.893 -12.584 8.054 1.00 90.88 99 ASP A N 1
ATOM 750 C CA . ASP A 1 99 ? -1.832 -13.596 9.110 1.00 90.88 99 ASP A CA 1
ATOM 751 C C . ASP A 1 99 ? -2.493 -13.123 10.415 1.00 90.88 99 ASP A C 1
ATOM 753 O O . ASP A 1 99 ? -3.160 -13.899 11.108 1.00 90.88 99 ASP A O 1
ATOM 757 N N . VAL A 1 100 ? -2.385 -11.830 10.742 1.00 89.31 100 VAL A N 1
ATOM 758 C CA . VAL A 1 100 ? -3.053 -11.249 11.922 1.00 89.31 100 VAL A CA 1
ATOM 759 C C . VAL A 1 100 ? -4.493 -10.791 11.655 1.00 89.31 100 VAL A C 1
ATOM 761 O O . VAL A 1 100 ? -5.205 -10.452 12.603 1.00 89.31 100 VAL A O 1
ATOM 764 N N . GLY A 1 101 ? -4.964 -10.831 10.405 1.00 86.94 101 GLY A N 1
ATOM 765 C CA . GLY A 1 101 ? -6.295 -10.386 9.971 1.00 86.94 101 GLY A CA 1
ATOM 766 C C . GLY A 1 101 ? -7.468 -10.861 10.847 1.00 86.94 101 GLY A C 1
ATOM 767 O O . GLY A 1 101 ? -8.285 -10.028 11.253 1.00 86.94 101 GLY A O 1
ATOM 768 N N . PRO A 1 102 ? -7.553 -12.154 11.224 1.00 90.44 102 PRO A N 1
ATOM 769 C CA . PRO A 1 102 ? -8.608 -12.645 12.113 1.00 90.44 102 PRO A CA 1
ATOM 770 C C . PRO A 1 102 ? -8.632 -11.957 13.485 1.00 90.44 102 PRO A C 1
ATOM 772 O O . PRO A 1 102 ? -9.704 -11.682 14.019 1.00 90.44 102 PRO A O 1
ATOM 775 N N . HIS A 1 103 ? -7.468 -11.623 14.048 1.00 91.31 103 HIS A N 1
ATOM 776 C CA . HIS A 1 103 ? -7.378 -10.928 15.335 1.00 91.31 103 HIS A CA 1
ATOM 777 C C . HIS A 1 103 ? -7.826 -9.468 15.216 1.00 91.31 103 HIS A C 1
ATOM 779 O O . HIS A 1 103 ? -8.516 -8.958 16.096 1.00 91.31 103 HIS A O 1
ATOM 785 N N . LEU A 1 104 ? -7.481 -8.803 14.110 1.00 90.12 104 LEU A N 1
ATOM 786 C CA . LEU A 1 104 ? -7.918 -7.432 13.830 1.00 90.12 104 LEU A CA 1
ATOM 787 C C . LEU A 1 104 ? -9.434 -7.344 13.695 1.00 90.12 104 LEU A C 1
ATOM 789 O O . LEU A 1 104 ? -10.048 -6.430 14.239 1.00 90.12 104 LEU A O 1
ATOM 793 N N . ARG A 1 105 ? -10.039 -8.330 13.026 1.00 91.19 105 ARG A N 1
ATOM 794 C CA . ARG A 1 105 ? -11.492 -8.458 12.918 1.00 91.19 105 ARG A CA 1
ATOM 795 C C . ARG A 1 105 ? -12.147 -8.503 14.303 1.00 91.19 105 ARG A C 1
ATOM 797 O O . ARG A 1 105 ? -13.060 -7.729 14.569 1.00 91.19 105 ARG A O 1
ATOM 804 N N . VAL A 1 106 ? -11.630 -9.345 15.200 1.00 91.94 106 VAL A N 1
ATOM 805 C CA . VAL A 1 106 ? -12.119 -9.443 16.587 1.00 91.94 106 VAL A CA 1
ATOM 806 C C . VAL A 1 106 ? -11.926 -8.125 17.345 1.00 91.94 106 VAL A C 1
ATOM 808 O O . VAL A 1 106 ? -12.830 -7.693 18.054 1.00 91.94 106 VAL A O 1
ATOM 811 N N . LEU A 1 107 ? -10.787 -7.444 17.180 1.00 92.00 107 LEU A N 1
ATOM 812 C CA . LEU A 1 107 ? -10.552 -6.130 17.795 1.00 92.00 107 LEU A CA 1
ATOM 813 C C . LEU A 1 107 ? -11.580 -5.088 17.338 1.00 92.00 107 LEU A C 1
ATOM 815 O O . LEU A 1 107 ? -12.100 -4.345 18.169 1.00 92.00 107 LEU A O 1
ATOM 819 N N . VAL A 1 108 ? -11.904 -5.057 16.044 1.00 91.75 108 VAL A N 1
ATOM 820 C CA . VAL A 1 108 ? -12.939 -4.174 15.487 1.00 91.75 108 VAL A CA 1
ATOM 821 C C . VAL A 1 108 ? -14.309 -4.494 16.091 1.00 91.75 108 VAL A C 1
ATOM 823 O O . VAL A 1 108 ? -14.993 -3.585 16.557 1.00 91.75 108 VAL A O 1
ATOM 826 N N . GLU A 1 109 ? -14.691 -5.773 16.156 1.00 91.06 109 GLU A N 1
ATOM 827 C CA . GLU A 1 109 ? -15.955 -6.215 16.769 1.00 91.06 109 GLU A CA 1
ATOM 828 C C . GLU A 1 109 ? -16.049 -5.801 18.247 1.00 91.06 109 GLU A C 1
ATOM 830 O O . GLU A 1 109 ? -17.051 -5.217 18.675 1.00 91.06 109 GLU A O 1
ATOM 835 N N . MET A 1 110 ? -14.986 -6.039 19.023 1.00 90.75 110 MET A N 1
ATOM 836 C CA . MET A 1 110 ? -14.930 -5.661 20.435 1.00 90.75 110 MET A CA 1
ATOM 837 C C . MET A 1 110 ? -15.068 -4.149 20.614 1.00 90.75 110 MET A C 1
ATOM 839 O O . MET A 1 110 ? -15.939 -3.713 21.364 1.00 90.75 110 MET A O 1
ATOM 843 N N . LEU A 1 111 ? -14.278 -3.344 19.897 1.00 89.44 111 LEU A N 1
ATOM 844 C CA . LEU A 1 111 ? -14.305 -1.883 20.013 1.00 89.44 111 LEU A CA 1
ATOM 845 C C . LEU A 1 111 ? -15.662 -1.294 19.606 1.00 89.44 111 LEU A C 1
ATOM 847 O O . LEU A 1 111 ? -16.186 -0.437 20.324 1.00 89.44 111 LEU A O 1
ATOM 851 N N . SER A 1 112 ? -16.271 -1.798 18.527 1.00 88.81 112 SER A N 1
ATOM 852 C CA . SER A 1 112 ? -17.634 -1.420 18.129 1.00 88.81 112 SER A CA 1
ATOM 853 C C . SER A 1 112 ? -18.654 -1.733 19.228 1.00 88.81 112 SER A C 1
ATOM 855 O O . SER A 1 112 ? -19.523 -0.914 19.522 1.00 88.81 112 SER A O 1
ATOM 857 N N . SER A 1 113 ? -18.535 -2.892 19.885 1.00 87.44 113 SER A N 1
ATOM 858 C CA . SER A 1 113 ? -19.486 -3.324 20.919 1.00 87.44 113 SER A CA 1
ATOM 859 C C . SER A 1 113 ? -19.290 -2.652 22.287 1.00 87.44 113 SER A C 1
ATOM 861 O O . SER A 1 113 ? -20.261 -2.455 23.027 1.00 87.44 113 SER A O 1
ATOM 863 N N . TRP A 1 114 ? -18.051 -2.316 22.653 1.00 84.25 114 TRP A N 1
ATOM 864 C CA . TRP A 1 114 ? -17.698 -1.796 23.977 1.00 84.25 114 TRP A CA 1
ATOM 865 C C . TRP A 1 114 ? -17.706 -0.274 24.021 1.00 84.25 114 TRP A C 1
ATOM 867 O O . TRP A 1 114 ? -18.287 0.302 24.937 1.00 84.25 114 TRP A O 1
ATOM 877 N N . LEU A 1 115 ? -17.089 0.373 23.031 1.00 78.38 115 LEU A N 1
ATOM 878 C CA . LEU A 1 115 ? -16.740 1.794 23.105 1.00 78.38 115 LEU A CA 1
ATOM 879 C C . LEU A 1 115 ? -17.564 2.675 22.165 1.00 78.38 115 LEU A C 1
ATOM 881 O O . LEU A 1 115 ? -17.686 3.874 22.404 1.00 78.38 115 LEU A O 1
ATOM 885 N N . LEU A 1 116 ? -18.102 2.102 21.086 1.00 79.19 116 LEU A N 1
ATOM 886 C CA . LEU A 1 116 ? -18.629 2.863 19.951 1.00 79.19 116 LEU A CA 1
ATOM 887 C C . LEU A 1 116 ? -20.068 2.485 19.575 1.00 79.19 116 LEU A C 1
ATOM 889 O O . LEU A 1 116 ? -20.463 2.681 18.434 1.00 79.19 116 LEU A O 1
ATOM 893 N N . ARG A 1 117 ? -20.870 2.000 20.535 1.00 73.06 117 ARG A N 1
ATOM 894 C CA . ARG A 1 117 ? -22.244 1.502 20.302 1.00 73.06 117 ARG A CA 1
ATOM 895 C C . ARG A 1 117 ? -23.135 2.438 19.475 1.00 73.06 117 ARG A C 1
ATOM 897 O O . ARG A 1 117 ? -23.928 1.951 18.679 1.00 73.06 117 ARG A O 1
ATOM 904 N N . ASP A 1 118 ? -22.976 3.750 19.646 1.00 72.69 118 ASP A N 1
ATOM 905 C CA . ASP A 1 118 ? -23.801 4.775 18.989 1.00 72.69 118 ASP A CA 1
ATOM 906 C C . ASP A 1 118 ? -23.111 5.450 17.788 1.00 72.69 118 ASP A C 1
ATOM 908 O O . ASP A 1 118 ? -23.636 6.414 17.229 1.00 72.69 118 ASP A O 1
ATOM 912 N N . ARG A 1 119 ? -21.912 4.998 17.395 1.00 73.62 119 ARG A N 1
ATOM 913 C CA . ARG A 1 119 ? -21.155 5.555 16.267 1.00 73.62 119 ARG A CA 1
ATOM 914 C C . ARG A 1 119 ? -20.979 4.504 15.182 1.00 73.62 119 ARG A C 1
ATOM 916 O O . ARG A 1 119 ? -20.639 3.359 15.458 1.00 73.62 119 ARG A O 1
ATOM 923 N N . GLU A 1 120 ? -21.149 4.916 13.930 1.00 76.50 120 GLU A N 1
ATOM 924 C CA . GLU A 1 120 ? -20.725 4.089 12.803 1.00 76.50 120 GLU A CA 1
ATOM 925 C C . GLU A 1 120 ? -19.197 3.952 12.861 1.00 76.50 120 GLU A C 1
ATOM 927 O O . GLU A 1 120 ? -18.467 4.941 12.788 1.00 76.50 120 GLU A O 1
ATOM 932 N N . PHE A 1 121 ? -18.719 2.725 13.057 1.00 87.62 121 PHE A N 1
ATOM 933 C CA . PHE A 1 121 ? -17.299 2.388 13.063 1.00 87.62 121 PHE A CA 1
ATOM 934 C C . PHE A 1 121 ? -16.979 1.414 11.924 1.00 87.62 121 PHE A C 1
ATOM 936 O O . PHE A 1 121 ? -17.858 1.027 11.144 1.00 87.62 121 PHE A O 1
ATOM 943 N N . LEU A 1 122 ? -15.704 1.046 11.805 1.00 87.06 122 LEU A N 1
ATOM 944 C CA . LEU A 1 122 ? -15.226 0.099 10.811 1.00 87.06 122 LEU A CA 1
ATOM 945 C C . LEU A 1 122 ? -15.988 -1.230 10.935 1.00 87.06 122 LEU A C 1
ATOM 947 O O . LEU A 1 122 ? -16.160 -1.762 12.032 1.00 87.06 122 LEU A O 1
ATOM 951 N N . GLN A 1 123 ? -16.442 -1.774 9.807 1.00 87.56 123 GLN A N 1
ATOM 952 C CA . GLN A 1 123 ? -17.006 -3.122 9.781 1.00 87.56 123 GLN A CA 1
ATOM 953 C C . GLN A 1 123 ? -15.870 -4.156 9.837 1.00 87.56 123 GLN A C 1
ATOM 955 O O . GLN A 1 123 ? -14.819 -3.926 9.235 1.00 87.56 123 GLN A O 1
ATOM 960 N N . PRO A 1 124 ? -16.053 -5.310 10.497 1.00 86.19 124 PRO A N 1
ATOM 961 C CA . PRO A 1 124 ? -14.970 -6.279 10.673 1.00 86.19 124 PRO A CA 1
ATOM 962 C C . PRO A 1 124 ? -14.407 -6.811 9.343 1.00 86.19 124 PRO A C 1
ATOM 964 O O . PRO A 1 124 ? -13.197 -6.986 9.200 1.00 86.19 124 PRO A O 1
ATOM 967 N N . ASP A 1 125 ? -15.268 -6.992 8.339 1.00 87.44 125 ASP A N 1
ATOM 968 C CA . ASP A 1 125 ? -14.875 -7.457 7.001 1.00 87.44 125 ASP A CA 1
ATOM 969 C C . ASP A 1 125 ? -14.080 -6.407 6.201 1.00 87.44 125 ASP A C 1
ATOM 971 O O . ASP A 1 125 ? -13.390 -6.745 5.238 1.00 87.44 125 ASP A O 1
ATOM 975 N N . TYR A 1 126 ? -14.105 -5.136 6.616 1.00 86.75 126 TYR A N 1
ATOM 976 C CA . TYR A 1 126 ? -13.400 -4.054 5.927 1.00 86.75 126 TYR A CA 1
ATOM 977 C C . TYR A 1 126 ? -11.876 -4.238 5.965 1.00 86.75 126 TYR A C 1
ATOM 979 O O . TYR A 1 126 ? -11.188 -3.893 5.010 1.00 86.75 126 TYR A O 1
ATOM 987 N N . ILE A 1 127 ? -11.346 -4.864 7.022 1.00 85.31 127 ILE A N 1
ATOM 988 C CA . ILE A 1 127 ? -9.919 -5.202 7.128 1.00 85.31 127 ILE A CA 1
ATOM 989 C C . ILE A 1 127 ? -9.489 -6.124 5.980 1.00 85.31 127 ILE A C 1
ATOM 991 O O . ILE A 1 127 ? -8.448 -5.913 5.362 1.00 85.31 127 ILE A O 1
ATOM 995 N N . VAL A 1 128 ? -10.310 -7.129 5.661 1.00 87.19 128 VAL A N 1
ATOM 996 C CA . VAL A 1 128 ? -10.029 -8.069 4.568 1.00 87.19 128 VAL A CA 1
ATOM 997 C C . VAL A 1 128 ? -10.114 -7.356 3.221 1.00 87.19 128 VAL A C 1
ATOM 999 O O . VAL A 1 128 ? -9.257 -7.563 2.363 1.00 87.19 128 VAL A O 1
ATOM 1002 N N . HIS A 1 129 ? -11.110 -6.486 3.040 1.00 89.50 129 HIS A N 1
ATOM 1003 C CA . HIS A 1 129 ? -11.239 -5.689 1.822 1.00 89.50 129 HIS A CA 1
ATOM 1004 C C . HIS A 1 129 ? -10.021 -4.790 1.579 1.00 89.50 129 HIS A C 1
ATOM 1006 O O . HIS A 1 129 ? -9.494 -4.782 0.466 1.00 89.50 129 HIS A O 1
ATOM 1012 N N . GLU A 1 130 ? -9.532 -4.094 2.604 1.00 87.75 130 GLU A N 1
ATOM 1013 C CA . GLU A 1 130 ? -8.345 -3.238 2.496 1.00 87.75 130 GLU A CA 1
ATOM 1014 C C . GLU A 1 130 ? -7.070 -4.038 2.214 1.00 87.75 130 GLU A C 1
ATOM 1016 O O . GLU A 1 130 ? -6.274 -3.649 1.360 1.00 87.75 130 GLU A O 1
ATOM 1021 N N . LEU A 1 131 ? -6.907 -5.208 2.836 1.00 89.12 131 LEU A N 1
ATOM 1022 C CA . LEU A 1 131 ? -5.798 -6.117 2.533 1.00 89.12 131 LEU A CA 1
ATOM 1023 C C . LEU A 1 131 ? -5.798 -6.571 1.072 1.00 89.12 131 LEU A C 1
ATOM 1025 O O . LEU A 1 131 ? -4.763 -6.541 0.404 1.00 89.12 131 LEU A O 1
ATOM 1029 N N . VAL A 1 132 ? -6.962 -6.978 0.558 1.00 91.19 132 VAL A N 1
ATOM 1030 C CA . VAL A 1 132 ? -7.108 -7.371 -0.849 1.00 91.19 132 VAL A CA 1
ATOM 1031 C C . VAL A 1 132 ? -6.815 -6.185 -1.767 1.00 91.19 132 VAL A C 1
ATOM 1033 O O . VAL A 1 132 ? -6.091 -6.347 -2.750 1.00 91.19 132 VAL A O 1
ATOM 1036 N N . ARG A 1 133 ? -7.315 -4.987 -1.436 1.00 92.75 133 ARG A N 1
ATOM 1037 C CA . ARG A 1 133 ? -7.049 -3.756 -2.191 1.00 92.75 133 ARG A CA 1
ATOM 1038 C C . ARG A 1 133 ? -5.550 -3.471 -2.274 1.00 92.75 133 ARG A C 1
ATOM 1040 O O . ARG A 1 133 ? -5.033 -3.338 -3.380 1.00 92.75 133 ARG A O 1
ATOM 1047 N N . LEU A 1 134 ? -4.841 -3.442 -1.144 1.00 91.88 134 LEU A N 1
ATOM 1048 C CA . LEU A 1 134 ? -3.395 -3.196 -1.104 1.00 91.88 134 LEU A CA 1
ATOM 1049 C C . LEU A 1 134 ? -2.600 -4.263 -1.867 1.00 91.88 134 LEU A C 1
ATOM 1051 O O . LEU A 1 134 ? -1.648 -3.933 -2.570 1.00 91.88 134 LEU A O 1
ATOM 1055 N N . ARG A 1 135 ? -3.017 -5.532 -1.808 1.00 92.56 135 ARG A N 1
ATOM 1056 C CA . ARG A 1 135 ? -2.373 -6.617 -2.564 1.00 92.56 135 ARG A CA 1
ATOM 1057 C C . ARG A 1 135 ? -2.537 -6.460 -4.076 1.00 92.56 135 ARG A C 1
ATOM 1059 O O . ARG A 1 135 ? -1.589 -6.692 -4.823 1.00 92.56 135 ARG A O 1
ATOM 1066 N N . LEU A 1 136 ? -3.712 -6.026 -4.536 1.00 93.50 136 LEU A N 1
ATOM 1067 C CA . LEU A 1 136 ? -3.932 -5.691 -5.947 1.00 93.50 136 LEU A CA 1
ATOM 1068 C C . LEU A 1 136 ? -3.074 -4.495 -6.383 1.00 93.50 136 LEU A C 1
ATOM 1070 O O . LEU A 1 136 ? -2.532 -4.512 -7.489 1.00 93.50 136 LEU A O 1
ATOM 1074 N N . ARG A 1 137 ? -2.906 -3.486 -5.517 1.00 92.88 137 ARG A N 1
ATOM 1075 C CA . ARG A 1 137 ? -2.013 -2.347 -5.787 1.00 92.88 137 ARG A CA 1
ATOM 1076 C C . ARG A 1 137 ? -0.554 -2.780 -5.896 1.00 92.88 137 ARG A C 1
ATOM 1078 O O . ARG A 1 137 ? 0.097 -2.432 -6.876 1.00 92.88 137 ARG A O 1
ATOM 1085 N N . HIS A 1 138 ? -0.066 -3.577 -4.945 1.00 92.94 138 HIS A N 1
ATOM 1086 C CA . HIS A 1 138 ? 1.288 -4.140 -4.971 1.00 92.94 138 HIS A CA 1
ATOM 1087 C C . HIS A 1 138 ? 1.556 -4.895 -6.278 1.00 92.94 138 HIS A C 1
ATOM 1089 O O . HIS A 1 138 ? 2.550 -4.634 -6.955 1.00 92.94 138 HIS A O 1
ATOM 1095 N N . PHE A 1 139 ? 0.614 -5.744 -6.699 1.00 92.94 139 PHE A N 1
ATOM 1096 C CA . PHE A 1 139 ? 0.708 -6.459 -7.969 1.00 92.94 139 PHE A CA 1
ATOM 1097 C C . PHE A 1 139 ? 0.776 -5.515 -9.181 1.00 92.94 139 PHE A C 1
ATOM 1099 O O . PHE A 1 139 ? 1.605 -5.712 -10.069 1.00 92.94 139 PHE A O 1
ATOM 1106 N N . ALA A 1 140 ? -0.055 -4.469 -9.218 1.00 92.25 140 ALA A N 1
ATOM 1107 C CA . ALA A 1 140 ? -0.040 -3.485 -10.300 1.00 92.25 140 ALA A CA 1
ATOM 1108 C C . ALA A 1 140 ? 1.294 -2.718 -10.376 1.00 92.25 140 ALA A C 1
ATOM 1110 O O . ALA A 1 140 ? 1.834 -2.524 -11.468 1.00 92.25 140 ALA A O 1
ATOM 1111 N N . VAL A 1 141 ? 1.855 -2.331 -9.225 1.00 92.44 141 VAL A N 1
ATOM 1112 C CA . VAL A 1 141 ? 3.179 -1.696 -9.137 1.00 92.44 141 VAL A CA 1
ATOM 1113 C C . VAL A 1 141 ? 4.266 -2.641 -9.657 1.00 92.44 141 VAL A C 1
ATOM 1115 O O . VAL A 1 141 ? 5.079 -2.239 -10.491 1.00 92.44 141 VAL A O 1
ATOM 1118 N N . ALA A 1 142 ? 4.248 -3.911 -9.242 1.00 92.00 142 ALA A N 1
ATOM 1119 C CA . ALA A 1 142 ? 5.207 -4.914 -9.702 1.00 92.00 142 ALA A CA 1
ATOM 1120 C C . ALA A 1 142 ? 5.146 -5.129 -11.227 1.00 92.00 142 ALA A C 1
ATOM 1122 O O . ALA A 1 142 ? 6.185 -5.204 -11.886 1.00 92.00 142 ALA A O 1
ATOM 1123 N N . GLN A 1 143 ? 3.943 -5.163 -11.813 1.00 92.81 143 GLN A N 1
ATOM 1124 C CA . GLN A 1 143 ? 3.775 -5.246 -13.267 1.00 92.81 143 GLN A CA 1
ATOM 1125 C C . GLN A 1 143 ? 4.355 -4.026 -13.991 1.00 92.81 143 GLN A C 1
ATOM 1127 O O . GLN A 1 143 ? 5.131 -4.188 -14.934 1.00 92.81 143 GLN A O 1
ATOM 1132 N N . LYS A 1 144 ? 4.036 -2.806 -13.537 1.00 90.69 144 LYS A N 1
ATOM 1133 C CA . LYS A 1 144 ? 4.579 -1.568 -14.127 1.00 90.69 144 LYS A CA 1
ATOM 1134 C C . LYS A 1 144 ? 6.102 -1.518 -14.047 1.00 90.69 144 LYS A C 1
ATOM 1136 O O . LYS A 1 144 ? 6.758 -1.090 -14.996 1.00 90.69 144 LYS A O 1
ATOM 1141 N N . LEU A 1 145 ? 6.669 -1.974 -12.934 1.00 90.81 145 LEU A N 1
ATOM 1142 C CA . LEU A 1 145 ? 8.112 -2.050 -12.769 1.00 90.81 145 LEU A CA 1
ATOM 1143 C C . LEU A 1 145 ? 8.744 -3.015 -13.782 1.00 90.81 145 LEU A C 1
ATOM 1145 O O . LEU A 1 145 ? 9.756 -2.678 -14.398 1.00 90.81 145 LEU A O 1
ATOM 1149 N N . GLN A 1 146 ? 8.131 -4.180 -14.004 1.00 89.94 146 GLN A N 1
ATOM 1150 C CA . GLN A 1 146 ? 8.599 -5.137 -15.006 1.00 89.94 146 GLN A CA 1
ATOM 1151 C C . GLN A 1 146 ? 8.567 -4.549 -16.425 1.00 89.94 146 GLN A C 1
ATOM 1153 O O . GLN A 1 146 ? 9.513 -4.739 -17.186 1.00 89.94 146 GLN A O 1
ATOM 1158 N N . GLU A 1 147 ? 7.523 -3.797 -16.782 1.00 88.88 147 GLU A N 1
ATOM 1159 C CA . GLU A 1 147 ? 7.454 -3.100 -18.074 1.00 88.88 147 GLU A CA 1
ATOM 1160 C C . GLU A 1 147 ? 8.589 -2.079 -18.237 1.00 88.88 147 GLU A C 1
ATOM 1162 O O . GLU A 1 147 ? 9.241 -2.030 -19.279 1.00 88.88 147 GLU A O 1
ATOM 1167 N N . ILE A 1 148 ? 8.856 -1.280 -17.198 1.00 86.19 148 ILE A N 1
ATOM 1168 C CA . ILE A 1 148 ? 9.934 -0.282 -17.210 1.00 86.19 148 ILE A CA 1
ATOM 1169 C C . ILE A 1 148 ? 11.301 -0.950 -17.354 1.00 86.19 148 ILE A C 1
ATOM 1171 O O . ILE A 1 148 ? 12.135 -0.449 -18.105 1.00 86.19 148 ILE A O 1
ATOM 1175 N N . ARG A 1 149 ? 11.528 -2.097 -16.704 1.00 85.25 149 ARG A N 1
ATOM 1176 C CA . ARG A 1 149 ? 12.768 -2.872 -16.863 1.00 85.25 149 ARG A CA 1
ATOM 1177 C C . ARG A 1 149 ? 13.005 -3.284 -18.309 1.00 85.25 149 ARG A C 1
ATOM 1179 O O . ARG A 1 149 ? 14.073 -3.002 -18.841 1.00 85.25 149 ARG A O 1
ATOM 1186 N N . VAL A 1 150 ? 11.993 -3.854 -18.963 1.00 86.81 150 VAL A N 1
ATOM 1187 C CA . VAL A 1 150 ? 12.084 -4.257 -20.376 1.00 86.81 150 VAL A CA 1
ATOM 1188 C C . VAL A 1 150 ? 12.400 -3.056 -21.278 1.00 86.81 150 VAL A C 1
ATOM 1190 O O . VAL A 1 150 ? 13.227 -3.163 -22.183 1.00 86.81 150 VAL A O 1
ATOM 1193 N N . LEU A 1 151 ? 11.786 -1.894 -21.020 1.00 83.69 151 LEU A N 1
ATOM 1194 C CA . LEU A 1 151 ? 12.074 -0.667 -21.773 1.00 83.69 151 LEU A CA 1
ATOM 1195 C C . LEU A 1 151 ? 13.516 -0.180 -21.563 1.00 83.69 151 LEU A C 1
ATOM 1197 O O . LEU A 1 151 ? 14.181 0.194 -22.529 1.00 83.69 151 LEU A O 1
ATOM 1201 N N . LEU A 1 152 ? 14.009 -0.198 -20.323 1.00 81.38 152 LEU A N 1
ATOM 1202 C CA . LEU A 1 152 ? 15.376 0.213 -19.996 1.00 81.38 152 LEU A CA 1
ATOM 1203 C C . LEU A 1 152 ? 16.419 -0.719 -20.632 1.00 81.38 152 LEU A C 1
ATOM 1205 O O . LEU A 1 152 ? 17.357 -0.233 -21.260 1.00 81.38 152 LEU A O 1
ATOM 1209 N N . GLU A 1 153 ? 16.223 -2.037 -20.554 1.00 82.06 153 GLU A N 1
ATOM 1210 C CA . GLU A 1 153 ? 17.092 -3.037 -21.198 1.00 82.06 153 GLU A CA 1
ATOM 1211 C C . GLU A 1 153 ? 17.121 -2.872 -22.729 1.00 82.06 153 GLU A C 1
ATOM 1213 O O . GLU A 1 153 ? 18.181 -2.958 -23.364 1.00 82.06 153 GLU A O 1
ATOM 1218 N N . GLY A 1 154 ? 15.966 -2.573 -23.335 1.00 79.81 154 GLY A N 1
ATOM 1219 C CA . GLY A 1 154 ? 15.864 -2.262 -24.760 1.00 79.81 154 GLY A CA 1
ATOM 1220 C C . GLY A 1 154 ? 16.686 -1.030 -25.152 1.00 79.81 154 GLY A C 1
ATOM 1221 O O . GLY A 1 154 ? 17.441 -1.070 -26.127 1.00 79.81 154 GLY A O 1
ATOM 1222 N N . LEU A 1 155 ? 16.603 0.048 -24.369 1.00 74.94 155 LEU A N 1
ATOM 1223 C CA . LEU A 1 155 ? 17.363 1.279 -24.609 1.00 74.94 155 LEU A CA 1
ATOM 1224 C C . LEU A 1 155 ? 18.872 1.099 -24.404 1.00 74.94 155 LEU A C 1
ATOM 1226 O O . LEU A 1 155 ? 19.663 1.620 -25.196 1.00 74.94 155 LEU A O 1
ATOM 1230 N N . GLU A 1 156 ? 19.293 0.344 -23.388 1.00 73.75 156 GLU A N 1
ATOM 1231 C CA . GLU A 1 156 ? 20.706 0.004 -23.178 1.00 73.75 156 GLU A CA 1
ATOM 1232 C C . GLU A 1 156 ? 21.270 -0.782 -24.372 1.00 73.75 156 GLU A C 1
ATOM 1234 O O . GLU A 1 156 ? 22.350 -0.459 -24.881 1.00 73.75 156 GLU A O 1
ATOM 1239 N N . THR A 1 157 ? 20.503 -1.749 -24.885 1.00 76.81 157 THR A N 1
ATOM 1240 C CA . THR A 1 157 ? 20.875 -2.543 -26.065 1.00 76.81 157 THR A CA 1
ATOM 1241 C C . THR A 1 157 ? 21.038 -1.658 -27.303 1.00 76.81 157 THR A C 1
ATOM 1243 O O . THR A 1 157 ? 22.080 -1.710 -27.962 1.00 76.81 157 THR A O 1
ATOM 1246 N N . LEU A 1 158 ? 20.066 -0.785 -27.590 1.00 68.81 158 LEU A N 1
ATOM 1247 C CA . LEU A 1 158 ? 20.129 0.153 -28.718 1.00 68.81 158 LEU A CA 1
ATOM 1248 C C . LEU A 1 158 ? 21.315 1.122 -28.607 1.00 68.81 158 LEU A C 1
ATOM 1250 O O . LEU A 1 158 ? 22.034 1.340 -29.584 1.00 68.81 158 LEU A O 1
ATOM 1254 N N . THR A 1 159 ? 21.576 1.648 -27.409 1.00 66.75 159 THR A N 1
ATOM 1255 C CA . THR A 1 159 ? 22.712 2.548 -27.155 1.00 66.75 159 THR A CA 1
ATOM 1256 C C . THR A 1 159 ? 24.049 1.840 -27.392 1.00 66.75 159 THR A C 1
ATOM 1258 O O . THR A 1 159 ? 24.971 2.419 -27.974 1.00 66.75 159 THR A O 1
ATOM 1261 N N . SER A 1 160 ? 24.169 0.578 -26.968 1.00 65.75 160 SER A N 1
ATOM 1262 C CA . SER A 1 160 ? 25.376 -0.226 -27.187 1.00 65.75 160 SER A CA 1
ATOM 1263 C C . SER A 1 160 ? 25.632 -0.503 -28.677 1.00 65.75 160 SER A C 1
ATOM 1265 O O . SER A 1 160 ? 26.768 -0.363 -29.136 1.00 65.75 160 SER A O 1
ATOM 1267 N N . LEU A 1 161 ? 24.577 -0.788 -29.451 1.00 59.69 161 LEU A N 1
ATOM 1268 C CA . LEU A 1 161 ? 24.643 -0.979 -30.902 1.00 59.69 161 LEU A CA 1
ATOM 1269 C C . LEU A 1 161 ? 25.041 0.312 -31.626 1.00 59.69 161 LEU A C 1
ATOM 1271 O O . LEU A 1 161 ? 25.936 0.283 -32.468 1.00 59.69 161 LEU A O 1
ATOM 1275 N N . GLY A 1 162 ? 24.450 1.455 -31.264 1.00 59.97 162 GLY A N 1
ATOM 1276 C CA . GLY A 1 162 ? 24.809 2.757 -31.838 1.00 59.97 162 GLY A CA 1
ATOM 1277 C C . GLY A 1 162 ? 26.289 3.112 -31.638 1.00 59.97 162 GLY A C 1
ATOM 1278 O O . GLY A 1 162 ? 26.946 3.583 -32.566 1.00 59.97 162 GLY A O 1
ATOM 1279 N N . ARG A 1 163 ? 26.857 2.803 -30.461 1.00 61.91 163 ARG A N 1
ATOM 1280 C CA . ARG A 1 163 ? 28.302 2.957 -30.204 1.00 61.91 163 ARG A CA 1
ATOM 1281 C C . ARG A 1 163 ? 29.154 2.010 -31.048 1.00 61.91 163 ARG A C 1
ATOM 1283 O O . ARG A 1 163 ? 30.211 2.419 -31.519 1.00 61.91 163 ARG A O 1
ATOM 1290 N N . ALA A 1 164 ? 28.711 0.767 -31.241 1.00 60.75 164 ALA A N 1
ATOM 1291 C CA . ALA A 1 164 ? 29.420 -0.204 -32.069 1.00 60.75 164 ALA A CA 1
ATOM 1292 C C . ALA A 1 164 ? 29.472 0.235 -33.542 1.00 60.75 164 ALA A C 1
ATOM 1294 O O . ALA A 1 164 ? 30.544 0.197 -34.139 1.00 60.75 164 ALA A O 1
ATOM 1295 N N . PHE A 1 165 ? 28.363 0.727 -34.107 1.00 55.22 165 PHE A N 1
ATOM 1296 C CA . PHE A 1 165 ? 28.342 1.277 -35.468 1.00 55.22 165 PHE A CA 1
ATOM 1297 C C . PHE A 1 165 ? 29.192 2.548 -35.603 1.00 55.22 165 PHE A C 1
ATOM 1299 O O . PHE A 1 165 ? 29.993 2.642 -36.530 1.00 55.22 165 PHE A O 1
ATOM 1306 N N . GLY A 1 166 ? 29.115 3.476 -34.642 1.00 55.03 166 GLY A N 1
ATOM 1307 C CA . GLY A 1 166 ? 29.966 4.673 -34.636 1.00 55.03 166 GLY A CA 1
ATOM 1308 C C . GLY A 1 166 ? 31.468 4.368 -34.531 1.00 55.03 166 GLY A C 1
ATOM 1309 O O . GLY A 1 166 ? 32.283 5.112 -35.063 1.00 55.03 166 GLY A O 1
ATOM 1310 N N . ALA A 1 167 ? 31.853 3.257 -33.893 1.00 58.28 167 ALA A N 1
ATOM 1311 C CA . ALA A 1 167 ? 33.241 2.793 -33.849 1.00 58.28 167 ALA A CA 1
ATOM 1312 C C . ALA A 1 167 ? 33.709 2.129 -35.161 1.00 58.28 167 ALA A C 1
ATOM 1314 O O . ALA A 1 167 ? 34.912 2.082 -35.420 1.00 58.28 167 ALA A O 1
ATOM 1315 N N . ILE A 1 168 ? 32.783 1.620 -35.983 1.00 57.56 168 ILE A N 1
ATOM 1316 C CA . ILE A 1 168 ? 33.079 1.040 -37.303 1.00 57.56 168 ILE A CA 1
ATOM 1317 C C . ILE A 1 168 ? 33.330 2.151 -38.337 1.00 57.56 168 ILE A C 1
ATOM 1319 O O . ILE A 1 168 ? 34.263 2.024 -39.125 1.00 57.56 168 ILE A O 1
ATOM 1323 N N . ASP A 1 169 ? 32.595 3.267 -38.268 1.00 51.06 169 ASP A N 1
ATOM 1324 C CA . ASP A 1 169 ? 32.774 4.446 -39.143 1.00 51.06 169 ASP A CA 1
ATOM 1325 C C . ASP A 1 169 ? 34.026 5.298 -38.823 1.00 51.06 169 ASP A C 1
ATOM 1327 O O . ASP A 1 169 ? 34.311 6.282 -39.503 1.00 51.06 169 ASP A O 1
ATOM 1331 N N . LEU A 1 170 ? 34.813 4.923 -37.804 1.00 45.94 170 LEU A N 1
ATOM 1332 C CA . LEU A 1 170 ? 36.010 5.652 -37.352 1.00 45.94 170 LEU A CA 1
ATOM 1333 C C . LEU A 1 170 ? 37.352 5.001 -37.740 1.00 45.94 170 LEU A C 1
ATOM 1335 O O . LEU A 1 170 ? 38.393 5.376 -37.196 1.00 45.94 170 LEU A O 1
ATOM 1339 N N . LYS A 1 171 ? 37.376 4.058 -38.689 1.00 35.25 171 LYS A N 1
ATOM 1340 C CA . LYS A 1 171 ? 38.633 3.592 -39.304 1.00 35.25 171 LYS A CA 1
ATOM 1341 C C . LYS A 1 171 ? 38.800 4.161 -40.720 1.00 35.25 171 LYS A C 1
ATOM 1343 O O . LYS A 1 171 ? 38.068 3.715 -41.601 1.00 35.25 171 LYS A O 1
ATOM 1348 N N . PRO A 1 172 ? 39.738 5.102 -40.957 1.00 48.84 172 PRO A N 1
ATOM 1349 C CA . PRO A 1 172 ? 40.284 5.309 -42.297 1.00 48.84 172 PRO A CA 1
ATOM 1350 C C . PRO A 1 172 ? 41.076 4.084 -42.777 1.00 48.84 172 PRO A C 1
ATOM 1352 O O . PRO A 1 172 ? 41.619 3.343 -41.920 1.00 48.84 172 PRO A O 1
#